Protein AF-A0A2E5UF69-F1 (afdb_monomer)

Mean predicted aligned error: 13.56 Å

pLDDT: mean 76.79, std 19.18, range [42.53, 96.88]

Structure (mmCIF, N/CA/C/O backbone):
data_AF-A0A2E5UF69-F1
#
_entry.id   AF-A0A2E5UF69-F1
#
loop_
_atom_site.group_PDB
_atom_site.id
_atom_site.type_symbol
_atom_site.label_atom_id
_atom_site.label_alt_id
_atom_site.label_comp_id
_atom_site.label_asym_id
_atom_site.label_entity_id
_atom_site.label_seq_id
_atom_site.pdbx_PDB_ins_code
_atom_site.Cartn_x
_atom_site.Cartn_y
_atom_site.Cartn_z
_atom_site.occupancy
_atom_site.B_iso_or_equiv
_atom_site.auth_seq_id
_atom_site.auth_comp_id
_atom_site.auth_asym_id
_atom_site.auth_atom_id
_atom_site.pdbx_PDB_model_num
ATOM 1 N N . MET A 1 1 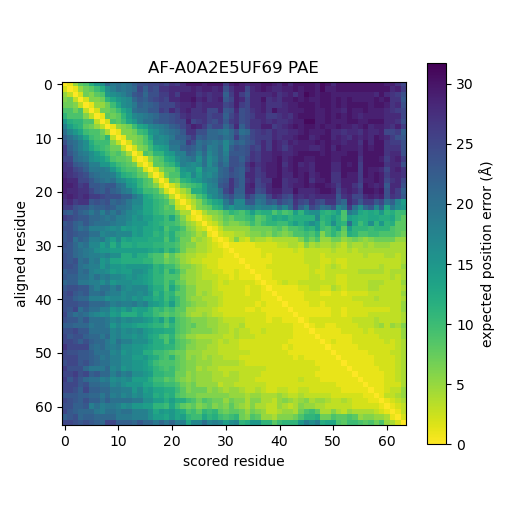? 35.354 -32.266 -16.436 1.00 42.53 1 MET A N 1
ATOM 2 C CA . MET A 1 1 ? 34.007 -32.839 -16.667 1.00 42.53 1 MET A CA 1
ATOM 3 C C . MET A 1 1 ? 33.127 -32.371 -15.508 1.00 42.53 1 MET A C 1
ATOM 5 O O . MET A 1 1 ? 33.390 -32.780 -14.398 1.00 42.53 1 MET A O 1
ATOM 9 N N . GLY A 1 2 ? 32.190 -31.428 -15.554 1.00 43.75 2 GLY A N 1
ATOM 10 C CA . GLY A 1 2 ? 31.390 -30.836 -16.621 1.00 43.75 2 GLY A CA 1
ATOM 11 C C . GLY A 1 2 ? 29.956 -30.642 -16.091 1.00 43.75 2 GLY A C 1
ATOM 12 O O . GLY A 1 2 ? 29.027 -31.175 -16.682 1.00 43.75 2 GLY A O 1
ATOM 13 N N . PHE A 1 3 ? 29.762 -29.964 -14.947 1.00 52.09 3 PHE A N 1
ATOM 14 C CA . PHE A 1 3 ? 28.423 -29.659 -14.413 1.00 52.09 3 PHE A CA 1
ATOM 15 C C . PHE A 1 3 ? 27.794 -28.532 -15.241 1.00 52.09 3 PHE A C 1
ATOM 17 O O . PHE A 1 3 ? 27.900 -27.351 -14.914 1.00 52.09 3 PHE A O 1
ATOM 24 N N . ALA A 1 4 ? 27.163 -28.900 -16.355 1.00 52.28 4 ALA A N 1
ATOM 25 C CA . ALA A 1 4 ? 26.383 -27.978 -17.164 1.00 52.28 4 ALA A CA 1
ATOM 26 C C . ALA A 1 4 ? 25.170 -27.488 -16.355 1.00 52.28 4 ALA A C 1
ATOM 28 O O . ALA A 1 4 ? 24.170 -28.190 -16.180 1.00 52.28 4 ALA A O 1
ATOM 29 N N . GLY A 1 5 ? 25.283 -26.260 -15.846 1.00 47.12 5 GLY A N 1
ATOM 30 C CA . GLY A 1 5 ? 24.201 -25.514 -15.227 1.00 47.12 5 GLY A CA 1
ATOM 31 C C . GLY A 1 5 ? 23.017 -25.398 -16.180 1.00 47.12 5 GLY A C 1
ATOM 32 O O . GLY A 1 5 ? 23.069 -24.704 -17.193 1.00 47.12 5 GLY A O 1
ATOM 33 N N . ARG A 1 6 ? 21.906 -26.046 -15.827 1.00 51.22 6 ARG A N 1
ATOM 34 C CA . ARG A 1 6 ? 20.621 -25.860 -16.501 1.00 51.22 6 ARG A CA 1
ATOM 35 C C . ARG A 1 6 ? 19.971 -24.579 -15.980 1.00 51.22 6 ARG A C 1
ATOM 37 O O . ARG A 1 6 ? 18.945 -24.615 -15.303 1.00 51.22 6 ARG A O 1
ATOM 44 N N . VAL A 1 7 ? 20.573 -23.431 -16.295 1.00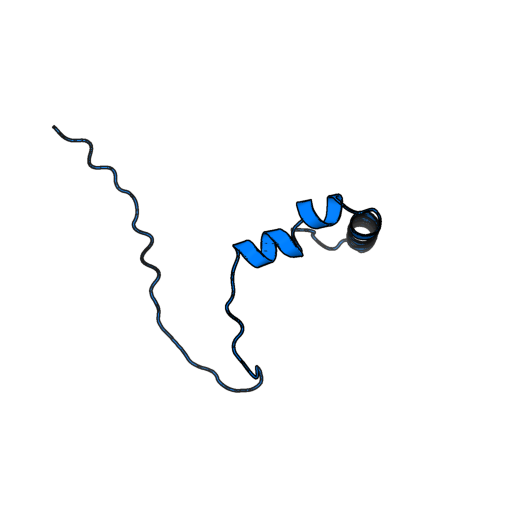 50.81 7 VAL A N 1
ATOM 45 C CA . VAL A 1 7 ? 19.846 -22.160 -16.305 1.00 50.81 7 VAL A CA 1
ATOM 46 C C . VAL A 1 7 ? 18.718 -22.350 -17.306 1.00 50.81 7 VAL A C 1
ATOM 48 O O . VAL A 1 7 ? 18.929 -22.371 -18.515 1.00 50.81 7 VAL A O 1
ATOM 51 N N . LYS A 1 8 ? 17.504 -22.573 -16.798 1.00 46.34 8 LYS A N 1
ATOM 52 C CA . LYS A 1 8 ? 16.293 -22.457 -17.600 1.00 46.34 8 LYS A CA 1
ATOM 53 C C . LYS A 1 8 ? 16.260 -21.012 -18.077 1.00 46.34 8 LYS A C 1
ATOM 55 O O . LYS A 1 8 ? 15.787 -20.130 -17.364 1.00 46.34 8 LYS A O 1
ATOM 60 N N . CYS A 1 9 ? 16.797 -20.782 -19.272 1.00 45.06 9 CYS A N 1
ATOM 61 C CA . CYS A 1 9 ? 16.445 -19.663 -20.118 1.00 45.06 9 CYS A CA 1
ATOM 62 C C . CYS A 1 9 ? 14.921 -19.687 -20.191 1.00 45.06 9 CYS A C 1
ATOM 64 O O . CYS A 1 9 ? 14.333 -20.496 -20.907 1.00 45.06 9 CYS A O 1
ATOM 66 N N . PHE A 1 10 ? 14.278 -18.890 -19.337 1.00 49.88 10 PHE A N 1
ATOM 67 C CA . PHE A 1 10 ? 12.834 -18.754 -19.288 1.00 49.88 10 PHE A CA 1
ATOM 68 C C . PHE A 1 10 ? 12.447 -18.002 -20.557 1.00 49.88 10 PHE A C 1
ATOM 70 O O . PHE A 1 10 ? 12.339 -16.775 -20.574 1.00 49.88 10 PHE A O 1
ATOM 77 N N . ALA A 1 11 ? 12.359 -18.763 -21.646 1.00 50.31 11 ALA A N 1
ATOM 78 C CA . ALA A 1 11 ? 11.939 -18.329 -22.956 1.00 50.31 11 ALA A CA 1
ATOM 79 C C . ALA A 1 11 ? 10.575 -17.663 -22.799 1.00 50.31 11 ALA A C 1
ATOM 81 O O . ALA A 1 11 ? 9.539 -18.310 -22.636 1.00 50.31 11 ALA A O 1
ATOM 82 N N . ARG A 1 12 ? 10.576 -16.332 -22.797 1.00 53.41 12 ARG A N 1
ATOM 83 C CA . ARG A 1 12 ? 9.351 -15.553 -22.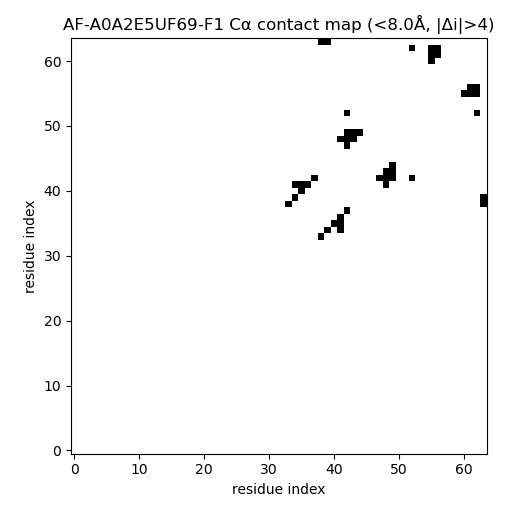836 1.00 53.41 12 ARG A CA 1
ATOM 84 C C . ARG A 1 12 ? 8.853 -15.610 -24.272 1.00 53.41 12 ARG A C 1
ATOM 86 O O . ARG A 1 12 ? 9.206 -14.745 -25.068 1.00 53.41 12 ARG A O 1
ATOM 93 N N . ARG A 1 13 ? 8.048 -16.635 -24.582 1.00 51.81 13 ARG A N 1
ATOM 94 C CA . ARG A 1 13 ? 7.191 -16.657 -25.773 1.00 51.81 13 ARG A CA 1
ATOM 95 C C . ARG A 1 13 ? 6.471 -15.308 -25.852 1.00 51.81 13 ARG A C 1
ATOM 97 O O . ARG A 1 13 ? 5.699 -14.942 -24.966 1.00 51.81 13 ARG A O 1
ATOM 104 N N . LYS A 1 14 ? 6.847 -14.517 -26.853 1.00 54.84 14 LYS A N 1
ATOM 105 C CA . LYS A 1 14 ? 6.197 -13.278 -27.263 1.00 54.84 14 LYS A CA 1
ATOM 106 C C . LYS A 1 14 ? 5.254 -13.660 -28.404 1.00 54.84 14 LYS A C 1
ATOM 108 O O . LYS A 1 14 ? 5.685 -13.774 -29.538 1.00 54.84 14 LYS A O 1
ATOM 113 N N . GLY A 1 15 ? 4.004 -13.898 -28.047 1.00 49.19 15 GLY A N 1
ATOM 114 C CA . GLY A 1 15 ? 2.838 -14.135 -28.900 1.00 49.19 15 GLY A CA 1
ATOM 115 C C . GLY A 1 15 ? 1.671 -14.278 -27.918 1.00 49.19 15 GLY A C 1
ATOM 116 O O . GLY A 1 15 ? 1.853 -14.919 -26.891 1.00 49.19 15 GLY A O 1
ATOM 117 N N . GLU A 1 16 ? 0.544 -13.588 -28.019 1.00 53.81 16 GLU A N 1
ATOM 118 C CA . GLU A 1 16 ? -0.123 -13.008 -29.178 1.00 53.81 16 GLU A CA 1
ATOM 119 C C . GLU A 1 16 ? -0.677 -11.608 -28.845 1.00 53.81 16 GLU A C 1
ATOM 121 O O . GLU A 1 16 ? -1.035 -11.310 -27.702 1.00 53.81 16 GLU A O 1
ATOM 126 N N . GLY A 1 17 ? -0.709 -10.724 -29.843 1.00 58.56 17 GLY A N 1
ATOM 127 C CA . GLY A 1 17 ? -1.532 -9.521 -29.811 1.00 58.56 17 GLY A CA 1
ATOM 128 C C . GLY A 1 17 ? -2.914 -9.864 -30.354 1.00 58.56 17 GLY A C 1
ATOM 129 O O . GLY A 1 17 ? -3.029 -10.150 -31.537 1.00 58.56 17 GLY A O 1
ATOM 130 N N . ALA A 1 18 ? -3.932 -9.848 -29.497 1.00 55.69 18 ALA A N 1
ATOM 131 C CA . ALA A 1 18 ? -5.341 -9.868 -29.883 1.00 55.69 18 ALA A CA 1
ATOM 132 C C . ALA A 1 18 ? -6.189 -9.494 -28.660 1.00 55.69 18 ALA A C 1
ATOM 134 O O . ALA A 1 18 ? -6.374 -10.316 -27.770 1.00 55.69 18 ALA A O 1
ATOM 135 N N . ILE A 1 19 ? -6.566 -8.219 -28.545 1.00 56.62 19 ILE A N 1
ATOM 136 C CA . ILE A 1 19 ? -7.951 -7.724 -28.638 1.00 56.62 19 ILE A CA 1
ATOM 137 C C . ILE A 1 19 ? -7.938 -6.217 -28.348 1.00 56.62 19 ILE A C 1
ATOM 139 O O . ILE A 1 19 ? -7.913 -5.749 -27.210 1.00 56.62 19 ILE A O 1
ATOM 143 N N . ASP A 1 20 ? -7.892 -5.458 -29.436 1.00 61.09 20 ASP A N 1
ATOM 144 C CA . ASP A 1 20 ? -8.245 -4.049 -29.497 1.00 61.09 20 ASP A CA 1
ATOM 145 C C . ASP A 1 20 ? -9.768 -3.958 -29.344 1.00 61.09 20 ASP A C 1
ATOM 147 O O . ASP A 1 20 ? -10.484 -4.253 -30.288 1.00 61.09 20 ASP A O 1
ATOM 151 N N . MET A 1 21 ? -10.252 -3.669 -28.135 1.00 63.22 21 MET A N 1
ATOM 152 C CA . MET A 1 21 ? -11.455 -2.868 -27.870 1.00 63.22 21 MET A CA 1
ATOM 153 C C . MET A 1 21 ? -11.413 -2.436 -26.392 1.00 63.22 21 MET A C 1
ATOM 155 O O . MET A 1 21 ? -11.563 -3.257 -25.490 1.00 63.22 21 MET A O 1
ATOM 159 N N . ALA A 1 22 ? -11.219 -1.130 -26.164 1.00 61.75 22 ALA A N 1
ATOM 160 C CA . ALA A 1 22 ? -11.339 -0.398 -24.888 1.00 61.75 22 ALA A CA 1
ATOM 161 C C . ALA A 1 22 ? -10.105 -0.188 -23.971 1.00 61.75 22 ALA A C 1
ATOM 163 O O . ALA A 1 22 ? -10.279 0.235 -22.827 1.00 61.75 22 ALA A O 1
ATOM 164 N N . VAL A 1 23 ? -8.855 -0.336 -24.433 1.00 68.62 23 VAL A N 1
ATOM 165 C CA . VAL A 1 23 ? -7.694 0.230 -23.699 1.00 68.62 23 VAL A CA 1
ATOM 166 C C . VAL A 1 23 ? -6.826 1.065 -24.634 1.00 68.62 23 VAL A C 1
ATOM 168 O O . VAL A 1 23 ? -5.812 0.605 -25.150 1.00 68.62 23 VAL A O 1
ATOM 171 N N . HIS A 1 24 ? -7.230 2.319 -24.842 1.00 75.62 24 HIS A N 1
AT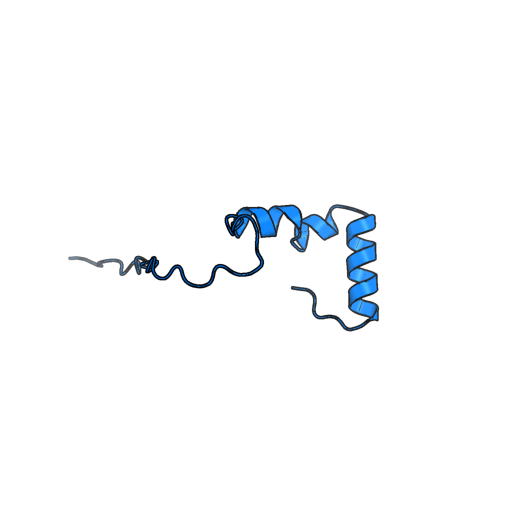OM 172 C CA . HIS A 1 24 ? -6.435 3.301 -25.575 1.00 75.62 24 HIS A CA 1
ATOM 173 C C . HIS A 1 24 ? -5.032 3.424 -24.943 1.00 75.62 24 HIS A C 1
ATOM 175 O O . HIS A 1 24 ? -4.873 3.826 -23.787 1.00 75.62 24 HIS A O 1
ATOM 181 N N . TYR A 1 25 ? -4.040 3.014 -25.734 1.00 76.25 25 TYR A N 1
ATOM 182 C CA . TYR A 1 25 ? -2.638 2.732 -25.420 1.00 76.25 25 TYR A CA 1
ATOM 183 C C . TYR A 1 25 ? -2.383 1.573 -24.440 1.00 76.25 25 TYR A C 1
ATOM 185 O O . TYR A 1 25 ? -2.433 1.756 -23.214 1.00 76.25 25 TYR A O 1
ATOM 193 N N . PRO A 1 26 ? -1.963 0.393 -24.945 1.00 78.88 26 PRO A N 1
ATOM 194 C CA . PRO A 1 26 ? -1.472 -0.678 -24.089 1.00 78.88 26 PRO A CA 1
ATOM 195 C C . PRO A 1 26 ? -0.246 -0.193 -23.306 1.00 78.88 26 PRO A C 1
ATOM 197 O O . PRO A 1 26 ? 0.857 -0.015 -23.831 1.00 78.88 26 PRO A O 1
ATOM 200 N N . ARG A 1 27 ? -0.424 0.040 -22.001 1.00 77.25 27 ARG A N 1
ATOM 201 C CA . ARG A 1 27 ? 0.677 0.477 -21.139 1.00 77.25 27 ARG A CA 1
ATOM 202 C C . ARG A 1 27 ? 1.639 -0.679 -20.906 1.00 77.25 27 ARG A C 1
ATOM 204 O O . ARG A 1 27 ? 1.246 -1.763 -20.481 1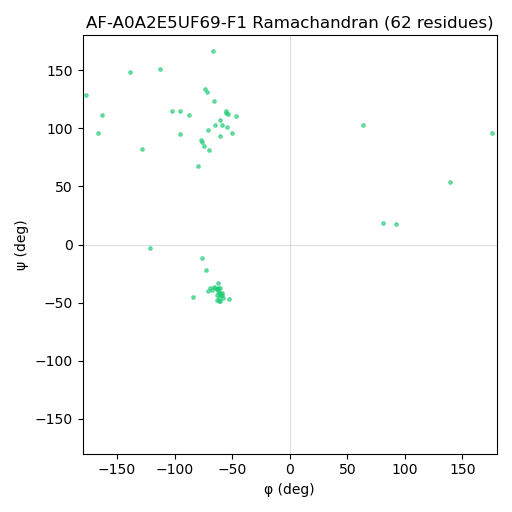.00 77.25 27 ARG A O 1
ATOM 211 N N . ARG A 1 28 ? 2.937 -0.424 -21.099 1.00 79.00 28 ARG A N 1
ATOM 212 C CA . ARG A 1 28 ? 4.002 -1.398 -20.813 1.00 79.00 28 ARG A CA 1
ATOM 213 C C . ARG A 1 28 ? 3.884 -1.903 -19.367 1.00 79.00 28 ARG A C 1
ATOM 215 O O . ARG A 1 28 ? 4.142 -1.165 -18.414 1.00 79.00 28 ARG A O 1
ATOM 222 N N . THR A 1 29 ? 3.551 -3.181 -19.188 1.00 83.81 29 THR A N 1
ATOM 223 C CA . THR A 1 29 ? 3.435 -3.809 -17.865 1.00 83.81 29 THR A CA 1
ATOM 224 C C . THR A 1 29 ? 4.825 -4.116 -17.294 1.00 83.81 29 THR A C 1
ATOM 226 O O . THR A 1 29 ? 5.392 -5.188 -17.521 1.00 83.81 29 THR A O 1
ATOM 229 N N . SER A 1 30 ? 5.406 -3.170 -16.553 1.00 88.62 30 SER A N 1
ATOM 230 C CA . SER A 1 30 ? 6.671 -3.376 -15.834 1.00 88.62 30 SER A CA 1
ATOM 231 C C . SER A 1 30 ? 6.421 -3.785 -14.378 1.00 88.62 30 SER A C 1
ATOM 233 O O . SER A 1 30 ? 5.925 -2.992 -13.574 1.00 88.62 30 SER A O 1
ATOM 235 N N . LYS A 1 31 ? 6.811 -5.018 -14.019 1.00 89.31 31 LYS A N 1
ATOM 236 C CA . LYS A 1 31 ? 6.705 -5.549 -12.644 1.00 89.31 31 LYS A CA 1
ATOM 237 C C . LYS A 1 31 ? 7.555 -4.745 -11.651 1.00 89.31 31 LYS A C 1
ATOM 239 O O . LYS A 1 31 ? 7.109 -4.468 -10.542 1.00 89.31 31 LYS A O 1
ATOM 244 N N . ILE A 1 32 ? 8.734 -4.297 -12.089 1.00 92.25 32 ILE A N 1
ATOM 245 C CA . ILE A 1 32 ? 9.657 -3.481 -11.287 1.00 92.25 32 ILE A CA 1
ATOM 246 C C . ILE A 1 32 ? 9.007 -2.141 -10.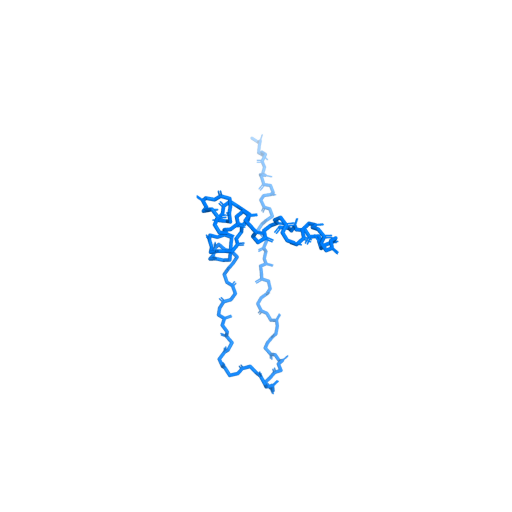926 1.00 92.25 32 ILE A C 1
ATOM 248 O O . ILE A 1 32 ? 9.000 -1.753 -9.758 1.00 92.25 32 ILE A O 1
ATOM 252 N N . LYS A 1 33 ? 8.408 -1.452 -11.911 1.00 91.31 33 LYS A N 1
ATOM 253 C CA . LYS A 1 33 ? 7.721 -0.173 -11.670 1.00 91.31 33 LYS A CA 1
ATOM 254 C C . LYS A 1 33 ? 6.558 -0.343 -10.692 1.00 91.31 33 LYS A C 1
ATOM 256 O O . LYS A 1 33 ? 6.438 0.453 -9.768 1.00 91.31 33 LYS A O 1
ATOM 261 N N . ARG A 1 34 ? 5.765 -1.410 -10.842 1.00 90.88 34 ARG A N 1
ATOM 262 C CA . ARG A 1 34 ? 4.637 -1.722 -9.948 1.00 90.88 34 ARG A CA 1
ATOM 263 C C . ARG A 1 34 ? 5.085 -1.928 -8.496 1.00 90.88 34 ARG A C 1
ATOM 265 O O . ARG A 1 34 ? 4.503 -1.337 -7.592 1.00 90.88 34 ARG A O 1
ATOM 272 N N . ALA A 1 35 ? 6.122 -2.733 -8.268 1.00 91.62 35 ALA A N 1
ATOM 273 C CA . ALA A 1 35 ? 6.616 -3.002 -6.917 1.00 91.62 35 ALA A CA 1
ATOM 274 C C . ALA A 1 35 ? 7.143 -1.732 -6.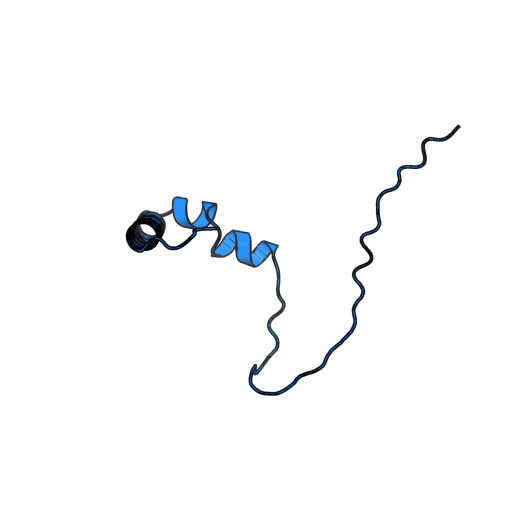225 1.00 91.62 35 ALA A C 1
ATOM 276 O O . ALA A 1 35 ? 6.895 -1.530 -5.037 1.00 91.62 35 ALA A O 1
ATOM 277 N N . ARG A 1 36 ? 7.822 -0.854 -6.978 1.00 92.69 36 ARG A N 1
ATOM 278 C CA . ARG A 1 36 ? 8.362 0.415 -6.464 1.00 92.69 36 ARG A CA 1
ATOM 279 C C . ARG A 1 36 ? 7.279 1.447 -6.150 1.00 92.69 36 ARG A C 1
ATOM 281 O O . ARG A 1 36 ? 7.402 2.143 -5.150 1.00 92.69 36 ARG A O 1
ATOM 288 N N . SER A 1 37 ? 6.243 1.558 -6.984 1.00 90.31 37 SER A N 1
ATOM 289 C CA . SER A 1 37 ? 5.213 2.593 -6.822 1.00 90.31 37 SER A CA 1
ATOM 290 C C . SER A 1 37 ? 4.119 2.211 -5.826 1.00 90.31 37 SER A C 1
ATOM 292 O O . SER A 1 37 ? 3.746 3.023 -4.984 1.00 90.31 37 SER A O 1
ATOM 294 N N . ILE A 1 38 ? 3.598 0.982 -5.905 1.00 90.88 38 ILE A N 1
ATOM 295 C CA . ILE A 1 38 ? 2.402 0.574 -5.148 1.00 90.88 38 ILE A CA 1
ATOM 296 C C . ILE A 1 38 ? 2.621 -0.611 -4.205 1.00 90.88 38 ILE A C 1
ATOM 298 O O . ILE A 1 38 ? 1.685 -0.977 -3.496 1.00 90.88 38 ILE A O 1
ATOM 302 N N . GLY A 1 39 ? 3.818 -1.201 -4.178 1.00 92.62 39 GLY A N 1
ATOM 303 C CA . GLY A 1 39 ? 4.115 -2.365 -3.343 1.00 92.62 39 GLY A CA 1
ATOM 304 C C . GLY A 1 39 ? 4.075 -2.079 -1.838 1.00 92.62 39 GLY A C 1
ATOM 305 O O . GLY A 1 39 ? 4.116 -0.929 -1.393 1.00 92.62 39 GLY A O 1
ATOM 306 N N . PHE A 1 40 ? 4.053 -3.148 -1.037 1.00 93.44 40 PHE A N 1
ATOM 307 C CA . PHE A 1 40 ? 3.955 -3.077 0.425 1.00 93.44 40 PHE A CA 1
ATOM 308 C C . PHE A 1 40 ? 5.014 -2.159 1.057 1.00 93.44 40 PHE A C 1
ATOM 310 O O . PHE A 1 40 ? 4.684 -1.271 1.843 1.00 93.44 40 PHE A O 1
ATOM 317 N N . ARG A 1 41 ? 6.281 -2.290 0.642 1.00 93.38 41 ARG A N 1
ATOM 318 C CA . ARG A 1 41 ? 7.386 -1.449 1.142 1.00 93.38 41 ARG A CA 1
ATOM 319 C C . ARG A 1 41 ? 7.144 0.042 0.888 1.00 93.38 41 ARG A C 1
ATOM 321 O O . ARG A 1 41 ? 7.367 0.857 1.779 1.00 93.38 41 ARG A O 1
ATOM 328 N N . ALA A 1 42 ? 6.637 0.397 -0.294 1.00 94.44 42 ALA A N 1
ATOM 329 C CA . ALA A 1 42 ? 6.317 1.781 -0.640 1.00 94.44 42 ALA A CA 1
ATOM 330 C C . ALA A 1 42 ? 5.176 2.337 0.231 1.00 94.44 42 ALA A C 1
ATOM 332 O O . ALA A 1 42 ? 5.231 3.485 0.674 1.00 94.44 42 ALA A O 1
ATOM 333 N N . ARG A 1 43 ? 4.174 1.506 0.554 1.00 94.81 43 ARG A N 1
ATOM 334 C CA . ARG A 1 43 ? 3.074 1.876 1.461 1.00 94.81 43 ARG A CA 1
ATOM 335 C C . ARG A 1 43 ? 3.544 2.071 2.900 1.00 94.81 43 ARG A C 1
ATOM 337 O O . ARG A 1 43 ? 3.108 3.017 3.548 1.00 94.81 43 ARG A O 1
ATOM 344 N N . MET A 1 44 ? 4.456 1.234 3.385 1.00 96.06 44 MET A N 1
ATOM 345 C CA . MET A 1 44 ? 4.939 1.313 4.767 1.00 96.06 44 MET A CA 1
ATOM 346 C C . MET A 1 44 ? 5.857 2.511 5.034 1.00 96.06 44 MET A C 1
ATOM 348 O O . MET A 1 44 ? 5.942 2.953 6.179 1.00 96.06 44 MET A O 1
ATOM 352 N N . LYS A 1 45 ? 6.481 3.084 3.993 1.00 95.81 45 LYS A N 1
ATOM 353 C CA . LYS A 1 45 ? 7.344 4.272 4.112 1.00 95.81 45 LYS A CA 1
ATOM 354 C C . LYS A 1 45 ? 6.596 5.511 4.620 1.00 95.81 45 LYS A C 1
ATOM 356 O O . LYS A 1 45 ? 7.183 6.339 5.306 1.00 95.81 45 LYS A O 1
ATOM 361 N N . THR A 1 46 ? 5.313 5.667 4.285 1.00 96.00 46 THR A N 1
ATOM 362 C CA . THR A 1 46 ? 4.550 6.897 4.566 1.00 96.00 46 THR A CA 1
ATOM 363 C C . THR A 1 46 ? 3.449 6.675 5.602 1.00 96.00 46 THR A C 1
ATOM 365 O O . THR A 1 46 ? 2.862 5.596 5.699 1.00 96.00 46 THR A O 1
ATOM 368 N N . LYS A 1 47 ? 3.097 7.726 6.359 1.00 96.88 47 LYS A N 1
ATOM 369 C CA . LYS A 1 47 ? 1.966 7.686 7.307 1.00 96.88 47 LYS A CA 1
ATOM 370 C C . LYS A 1 47 ? 0.646 7.352 6.593 1.00 96.88 47 LYS A C 1
ATOM 372 O O . LYS A 1 47 ? -0.106 6.503 7.064 1.00 96.88 47 LYS A O 1
ATOM 377 N N . ASN A 1 48 ? 0.399 7.954 5.430 1.00 96.62 48 ASN A N 1
ATOM 378 C CA . ASN A 1 48 ? -0.831 7.737 4.661 1.00 96.62 48 ASN A CA 1
ATOM 379 C C . ASN A 1 48 ? -0.913 6.326 4.064 1.00 96.62 48 ASN A C 1
ATOM 381 O O . ASN A 1 48 ? -1.979 5.714 4.080 1.00 96.62 48 ASN A O 1
ATOM 385 N N . GLY A 1 49 ? 0.208 5.761 3.607 1.00 95.38 49 GLY A N 1
ATOM 386 C CA . GLY A 1 49 ? 0.235 4.382 3.125 1.00 95.38 49 GLY A CA 1
ATOM 387 C C . GLY A 1 49 ? -0.118 3.368 4.219 1.00 95.38 49 GLY A C 1
ATOM 388 O O . GLY A 1 49 ? -0.903 2.453 3.961 1.00 95.38 49 GLY A O 1
ATOM 389 N N . ARG A 1 50 ? 0.341 3.586 5.461 1.00 96.06 50 ARG A N 1
ATOM 390 C CA . ARG A 1 50 ? -0.062 2.769 6.623 1.00 96.06 50 ARG A CA 1
ATOM 391 C C . ARG A 1 50 ? -1.562 2.862 6.924 1.00 96.06 50 ARG A C 1
ATOM 393 O O . ARG A 1 50 ? -2.188 1.835 7.182 1.00 96.06 50 ARG A O 1
ATOM 400 N N . LYS A 1 51 ? -2.163 4.055 6.813 1.00 96.44 51 LYS A N 1
ATOM 401 C CA . LYS A 1 51 ? -3.622 4.242 6.971 1.00 96.44 51 LYS A CA 1
ATOM 402 C C . LYS A 1 51 ? -4.419 3.445 5.934 1.00 96.44 51 LYS A C 1
ATOM 404 O O . LYS A 1 51 ? -5.404 2.799 6.281 1.00 96.44 51 LYS A O 1
ATOM 409 N N . ILE A 1 52 ? -3.966 3.433 4.677 1.00 94.50 52 ILE A N 1
ATOM 410 C CA . ILE A 1 52 ? -4.607 2.657 3.603 1.00 94.50 52 ILE A CA 1
ATOM 411 C C . ILE A 1 52 ? -4.570 1.160 3.926 1.00 94.50 52 ILE A C 1
ATOM 413 O O . ILE A 1 52 ? -5.604 0.503 3.867 1.00 94.50 52 ILE A O 1
ATOM 417 N N . ILE A 1 53 ? -3.405 0.630 4.314 1.00 93.62 53 ILE A N 1
ATOM 418 C CA . ILE A 1 53 ? -3.248 -0.784 4.698 1.00 93.62 53 ILE A CA 1
ATOM 419 C C . ILE A 1 53 ? -4.185 -1.131 5.864 1.00 93.62 53 ILE A C 1
ATOM 421 O O . ILE A 1 53 ? -4.894 -2.131 5.800 1.00 93.62 53 ILE A O 1
ATOM 425 N N . SER A 1 54 ? -4.239 -0.287 6.899 1.00 94.00 54 SER A N 1
ATOM 426 C CA . SER A 1 54 ? -5.127 -0.481 8.053 1.00 94.00 54 SER A CA 1
ATOM 427 C C . SER A 1 54 ? -6.607 -0.531 7.650 1.0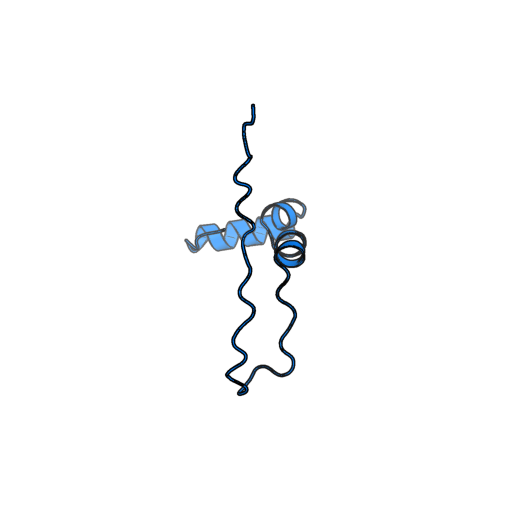0 94.00 54 SER A C 1
ATOM 429 O O . SER A 1 54 ? -7.324 -1.442 8.064 1.00 94.00 54 SER A O 1
ATOM 431 N N . ARG A 1 55 ? -7.054 0.368 6.759 1.00 95.00 55 ARG A N 1
ATOM 432 C CA . ARG A 1 55 ? -8.423 0.351 6.216 1.00 95.00 55 ARG A CA 1
ATOM 433 C C . ARG A 1 55 ? -8.720 -0.939 5.452 1.00 95.00 55 ARG A C 1
ATOM 435 O O . ARG A 1 55 ? -9.768 -1.538 5.663 1.00 95.00 55 ARG A O 1
ATOM 442 N N . GLN A 1 56 ? -7.806 -1.376 4.585 1.00 94.12 56 GLN A N 1
ATOM 443 C CA . GLN A 1 56 ? -8.000 -2.598 3.798 1.00 94.12 56 GLN A CA 1
ATOM 444 C C . GLN A 1 56 ? -8.040 -3.851 4.680 1.00 94.12 56 GLN A C 1
ATOM 446 O O . GLN A 1 56 ? -8.861 -4.729 4.427 1.00 94.12 56 GLN A O 1
ATOM 451 N N . ARG A 1 57 ? -7.228 -3.900 5.748 1.00 94.00 57 ARG A N 1
ATOM 452 C CA . ARG A 1 57 ? -7.279 -4.976 6.752 1.00 94.00 57 ARG A CA 1
ATOM 453 C C . ARG A 1 57 ? -8.610 -5.007 7.493 1.00 94.00 57 ARG A C 1
ATOM 455 O O . ARG A 1 57 ? -9.170 -6.081 7.643 1.00 94.00 57 ARG A O 1
ATOM 462 N N . ARG A 1 58 ? -9.142 -3.847 7.893 1.00 94.38 58 ARG A N 1
ATOM 463 C CA . ARG A 1 58 ? -10.445 -3.755 8.576 1.00 94.38 58 ARG A CA 1
ATOM 464 C C . ARG A 1 58 ? -11.594 -4.297 7.725 1.00 94.38 58 ARG A C 1
ATOM 466 O O . ARG A 1 58 ? -12.494 -4.924 8.254 1.00 94.38 58 ARG A O 1
ATOM 473 N N . ILE A 1 59 ? -11.545 -4.060 6.415 1.00 95.12 59 ILE A N 1
ATOM 474 C CA . ILE A 1 59 ? -12.547 -4.562 5.461 1.00 95.12 59 ILE A CA 1
ATOM 475 C C . ILE A 1 59 ? -12.336 -6.065 5.166 1.00 95.12 59 ILE A C 1
ATOM 477 O O . ILE A 1 59 ? -13.190 -6.695 4.557 1.00 95.12 59 ILE A O 1
ATOM 481 N N . GLY A 1 60 ? -11.204 -6.654 5.568 1.00 94.12 60 GLY A N 1
ATOM 482 C CA . GLY A 1 60 ? -10.873 -8.053 5.278 1.00 94.12 60 GLY A CA 1
ATOM 483 C C . GLY A 1 60 ? -10.296 -8.281 3.877 1.00 94.12 60 GLY A C 1
ATOM 484 O O . GLY A 1 60 ? -10.277 -9.406 3.384 1.00 94.12 60 GLY A O 1
ATOM 485 N N . ARG A 1 61 ? -9.798 -7.234 3.201 1.00 93.12 61 ARG A N 1
ATOM 486 C CA . ARG A 1 61 ? -9.148 -7.402 1.893 1.00 93.12 61 ARG A CA 1
ATOM 487 C C . ARG A 1 61 ? -7.768 -8.032 2.057 1.00 93.12 61 ARG A C 1
ATOM 489 O O . ARG A 1 61 ? -6.953 -7.560 2.850 1.00 93.12 61 ARG A O 1
ATOM 496 N N . LYS A 1 62 ? -7.468 -9.042 1.236 1.00 85.50 62 LYS A N 1
ATOM 497 C CA . LYS A 1 62 ? -6.129 -9.634 1.152 1.00 85.50 62 LYS A CA 1
ATOM 498 C C 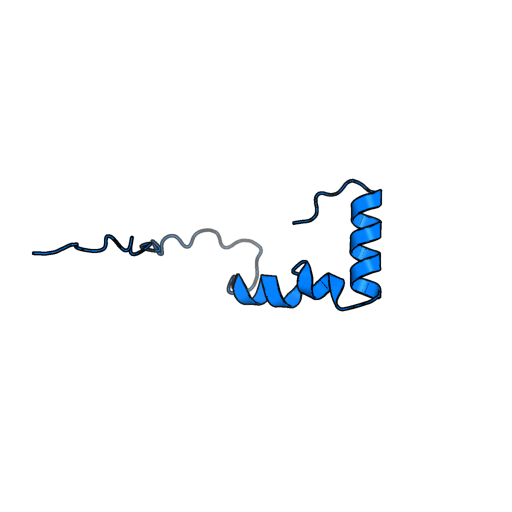. LYS A 1 62 ? -5.143 -8.606 0.593 1.00 85.50 62 LYS A C 1
ATOM 500 O O . LYS A 1 62 ? -5.340 -8.067 -0.494 1.00 85.50 62 LYS A O 1
ATOM 505 N N . ILE A 1 63 ? -4.084 -8.332 1.349 1.00 78.69 63 ILE A N 1
ATOM 506 C CA . ILE A 1 63 ? -3.036 -7.379 0.975 1.00 78.69 63 ILE A CA 1
ATOM 507 C C . ILE A 1 63 ? -1.831 -8.182 0.488 1.00 78.69 63 ILE A C 1
ATOM 509 O O . ILE A 1 63 ? -1.244 -8.924 1.270 1.00 78.69 63 ILE A O 1
ATOM 513 N N . SER A 1 64 ? -1.501 -8.046 -0.798 1.00 61.69 64 SER A N 1
ATOM 514 C CA . SER A 1 64 ? -0.335 -8.652 -1.461 1.00 61.69 64 SER A CA 1
ATOM 515 C C . SER A 1 64 ? 0.770 -7.633 -1.709 1.00 61.69 64 SER A C 1
ATOM 517 O O . SER A 1 64 ? 0.414 -6.537 -2.210 1.00 61.69 64 SER A O 1
#

Radius of gyration: 19.53 Å; Cα contacts (8 Å, |Δi|>4): 23; chains: 1; bounding box: 47×41×38 Å

Nearest PDB structures (foldseek):
  6fxc-assembly1_A2  TM=8.782E-01  e=1.690E-02  Staphylococcus aureus RF122
  6hma-assembly1_2  TM=8.844E-01  e=1.813E-02  Staphylococcus aureus
  3jcn-assembly1_2  TM=9.086E-01  e=1.945E-02  Escherichia coli
  8rdw-assembly1_Ba  TM=8.989E-01  e=5.211E-02  Psychrobacter urativorans
  6gc7-assembly1_2  TM=8.836E-01  e=3.665E-02  Escherichia coli K-12

Foldseek 3Di:
DDPPDPPPPVPPPDDDDDDPDDDDDDDPDDPVVCCCCPNPVNLVVDPVSVVVVVVCVVVVHDHD

Solvent-accessible surface area (backbone atoms only — not comparable to full-atom values): 4466 Å² total; per-residue (Å²): 140,78,87,78,77,80,72,74,75,78,75,73,78,86,76,81,93,86,80,96,77,92,63,92,72,84,71,83,86,49,67,67,58,47,48,62,70,71,20,63,71,48,29,65,76,38,76,66,36,44,52,52,52,53,52,38,52,76,76,66,51,87,86,119

Secondary structure (DSSP, 8-state):
--------------------SS-SS-----HHHHHHHHSHHHHHHSHHHHHHHHHHHHTT----

Sequence (64 aa):
MGFAGRVKCFARRKGEGAIDMAVHYPRRTSKIKRARSIGFRARMKTKNGRKIISRQRRIGRKIS